Protein AF-A0A843D7B3-F1 (afdb_monomer)

pLDDT: mean 88.88, std 12.73, range [39.59, 97.06]

Radius of gyration: 13.31 Å; Cα contacts (8 Å, |Δi|>4): 142; chains: 1; bounding box: 34×29×32 Å

Mean predicted aligned error: 4.91 Å

Nearest PDB structures (foldseek):
  6m62-assembly1_n  TM=3.046E-01  e=2.266E-01  Saccharomyces cerevisiae S288C
  6cb1-assembly1_n  TM=3.144E-01  e=4.361E-01  Saccharomyces cerevisiae BY4741
  7ohw-assembly1_n  TM=3.072E-01  e=4.361E-01  Saccharomyces cerevisiae S288C
  8esr-assembly1_n  TM=2.909E-01  e=9.569E-01  Schizosaccharomyces pombe
  8ev3-assembly1_n  TM=2.877E-01  e=1.243E+00  Schizosaccharomyces pombe

Sequence (98 aa):
MVKKETYYIDFDVDEVSSRICTLMSRWSVHMIKIRGQNWQVYNHSNEVVYEFHFFIDFKNIEGRIKLEDLKLNVIHHIESMRDDTTYIDELVIAELLY

Structure (mmCIF, N/CA/C/O backbone):
data_AF-A0A843D7B3-F1
#
_entry.id   AF-A0A843D7B3-F1
#
loop_
_atom_site.group_PDB
_atom_site.id
_atom_site.type_symbol
_atom_site.label_atom_id
_atom_site.label_alt_id
_atom_site.label_comp_id
_atom_site.label_asym_id
_atom_site.label_entity_id
_atom_site.label_seq_id
_atom_site.pdbx_PDB_ins_code
_atom_site.Cartn_x
_atom_site.Cartn_y
_atom_site.Cartn_z
_atom_site.occupancy
_atom_site.B_iso_or_equiv
_atom_site.auth_seq_id
_atom_site.auth_comp_id
_atom_site.auth_asym_id
_atom_site.auth_atom_id
_atom_site.pdbx_PDB_model_num
ATOM 1 N N . MET A 1 1 ? -16.673 -9.854 1.085 1.00 71.75 1 MET A N 1
ATOM 2 C CA . MET A 1 1 ? -16.149 -10.050 -0.286 1.00 71.75 1 MET A CA 1
ATOM 3 C C . MET A 1 1 ? -14.921 -9.174 -0.429 1.00 71.75 1 MET A C 1
ATOM 5 O O . MET A 1 1 ? -15.043 -7.975 -0.209 1.00 71.75 1 MET A O 1
ATOM 9 N N . VAL A 1 2 ? -13.765 -9.768 -0.720 1.00 86.19 2 VAL A N 1
ATOM 10 C CA . VAL A 1 2 ? -12.504 -9.032 -0.889 1.00 86.19 2 VAL A CA 1
ATOM 11 C C . VAL A 1 2 ? -12.542 -8.289 -2.220 1.00 86.19 2 VAL A C 1
ATOM 13 O O . VAL A 1 2 ? -12.887 -8.889 -3.239 1.00 86.19 2 VAL A O 1
ATOM 16 N N . LYS A 1 3 ? -12.220 -6.995 -2.221 1.00 92.38 3 LYS A N 1
ATOM 17 C CA . LYS A 1 3 ? -12.072 -6.224 -3.462 1.00 92.38 3 LYS A CA 1
ATOM 18 C C . LYS A 1 3 ? -10.629 -6.300 -3.943 1.00 92.38 3 LYS A C 1
ATOM 20 O O . LYS A 1 3 ? -9.716 -6.219 -3.132 1.00 92.38 3 LYS A O 1
ATOM 25 N N . LYS A 1 4 ? -10.435 -6.458 -5.249 1.00 94.75 4 LYS A N 1
ATOM 26 C CA . LYS A 1 4 ? -9.108 -6.601 -5.850 1.00 94.75 4 LYS A CA 1
ATOM 27 C C . LYS A 1 4 ? -8.915 -5.545 -6.921 1.00 94.75 4 LYS A C 1
ATOM 29 O O . LYS A 1 4 ? -9.795 -5.370 -7.762 1.00 94.75 4 LYS A O 1
ATOM 34 N N . GLU A 1 5 ? -7.777 -4.872 -6.879 1.00 94.88 5 GLU A N 1
ATOM 35 C CA . GLU A 1 5 ? -7.342 -3.911 -7.888 1.00 94.88 5 GLU A CA 1
ATOM 36 C C . GLU A 1 5 ? -5.982 -4.371 -8.438 1.00 94.88 5 GLU A C 1
ATOM 38 O O . GLU A 1 5 ? -5.171 -4.984 -7.737 1.00 94.88 5 GLU A O 1
ATOM 43 N N . THR A 1 6 ? -5.763 -4.175 -9.735 1.00 94.94 6 THR A N 1
ATOM 44 C CA . THR A 1 6 ? -4.566 -4.651 -10.435 1.00 94.94 6 THR A CA 1
ATOM 45 C C . THR A 1 6 ? -3.995 -3.529 -11.277 1.00 94.94 6 THR A C 1
ATOM 47 O O . THR A 1 6 ? -4.718 -2.924 -12.064 1.00 94.94 6 THR A O 1
ATOM 50 N N . TYR A 1 7 ? -2.699 -3.290 -11.115 1.00 93.56 7 TYR A N 1
ATOM 51 C CA . TYR A 1 7 ? -1.953 -2.237 -11.783 1.00 93.56 7 TYR A CA 1
ATOM 52 C C . TYR A 1 7 ? -0.805 -2.835 -12.588 1.00 93.56 7 TYR A C 1
ATOM 54 O O . TYR A 1 7 ? -0.149 -3.783 -12.150 1.00 93.56 7 TYR A O 1
ATOM 62 N N . TYR A 1 8 ? -0.564 -2.267 -13.762 1.00 91.06 8 TYR A N 1
ATOM 63 C CA . TYR A 1 8 ? 0.558 -2.602 -14.634 1.00 91.06 8 TYR A CA 1
ATOM 64 C C . TYR A 1 8 ? 1.593 -1.480 -14.583 1.00 91.06 8 TYR A C 1
ATOM 66 O O . TYR A 1 8 ? 1.373 -0.460 -13.942 1.00 91.06 8 TYR A O 1
ATOM 74 N N . ILE A 1 9 ? 2.742 -1.675 -15.224 1.00 87.19 9 ILE A N 1
ATOM 75 C CA . ILE A 1 9 ? 3.926 -0.805 -15.115 1.00 87.19 9 ILE A CA 1
ATOM 76 C C . ILE A 1 9 ? 3.705 0.689 -15.433 1.00 87.19 9 ILE A C 1
ATOM 78 O O . ILE A 1 9 ? 4.489 1.548 -15.021 1.00 87.19 9 ILE A O 1
ATOM 82 N N . ASP A 1 10 ? 2.649 1.003 -16.169 1.00 88.31 10 ASP A N 1
ATOM 83 C CA . ASP A 1 10 ? 2.250 2.341 -16.587 1.00 88.31 10 ASP A CA 1
ATOM 84 C C . ASP A 1 10 ? 1.347 3.062 -15.575 1.00 88.31 10 ASP A C 1
ATOM 86 O O . ASP A 1 10 ? 0.896 4.167 -15.863 1.00 88.31 10 ASP A O 1
ATOM 90 N N . PHE A 1 11 ? 1.118 2.486 -14.388 1.00 92.00 11 PHE A N 1
ATOM 91 C CA . PHE A 1 11 ? 0.326 3.140 -13.350 1.00 92.00 11 PHE A CA 1
ATOM 92 C C . PHE A 1 11 ? 0.901 4.507 -12.951 1.00 92.00 11 PHE A C 1
ATOM 94 O O . PHE A 1 11 ? 2.121 4.711 -12.895 1.00 92.00 11 PHE A O 1
ATOM 101 N N . ASP A 1 12 ? -0.010 5.431 -12.657 1.00 95.31 12 ASP A N 1
ATOM 102 C CA . ASP A 1 12 ? 0.306 6.747 -12.122 1.00 95.31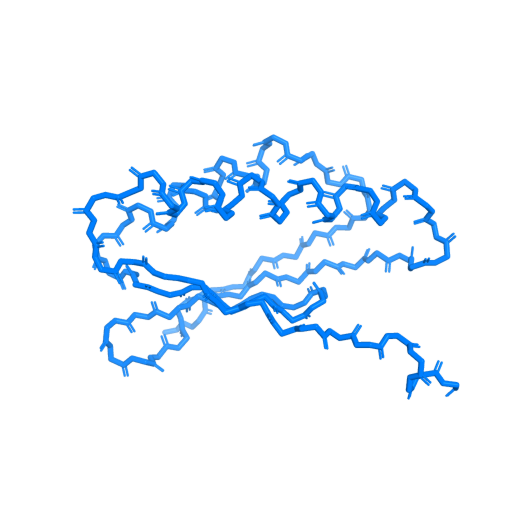 12 ASP A CA 1
ATOM 103 C C . ASP A 1 12 ? 0.479 6.654 -10.601 1.00 95.31 12 ASP A C 1
ATOM 105 O O . ASP A 1 12 ? -0.413 6.195 -9.879 1.00 95.31 12 ASP A O 1
ATOM 109 N N . VAL A 1 13 ? 1.658 7.037 -10.110 1.00 95.88 13 VAL A N 1
ATOM 110 C CA . VAL A 1 13 ? 2.002 6.893 -8.691 1.00 95.88 13 VAL A CA 1
ATOM 111 C C . VAL A 1 13 ? 1.121 7.780 -7.818 1.00 95.88 13 VAL A C 1
ATOM 113 O O . VAL A 1 13 ? 0.691 7.326 -6.758 1.00 95.88 13 VAL A O 1
ATOM 116 N N . ASP A 1 14 ? 0.806 8.999 -8.249 1.00 96.44 14 ASP A N 1
ATOM 117 C CA . ASP A 1 14 ? 0.023 9.954 -7.466 1.00 96.44 14 ASP A CA 1
ATOM 118 C C . ASP A 1 14 ? -1.446 9.526 -7.384 1.00 96.44 14 ASP A C 1
ATOM 120 O O . ASP A 1 14 ? -2.048 9.548 -6.303 1.00 96.44 14 ASP A O 1
ATOM 124 N N . GLU A 1 15 ? -2.016 9.066 -8.501 1.00 96.69 15 GLU A N 1
ATOM 125 C CA . GLU A 1 15 ? -3.384 8.547 -8.554 1.00 96.69 15 GLU A CA 1
ATOM 126 C C . GLU A 1 15 ? -3.544 7.335 -7.629 1.00 96.69 15 GLU A C 1
ATOM 128 O O . GLU A 1 15 ? -4.447 7.296 -6.781 1.00 96.69 15 GLU A O 1
ATOM 133 N N . VAL A 1 16 ? -2.642 6.356 -7.751 1.00 96.69 16 VAL A N 1
ATOM 134 C CA . VAL A 1 16 ? -2.697 5.133 -6.944 1.00 96.69 16 VAL A CA 1
ATOM 135 C C . VAL A 1 16 ? -2.392 5.432 -5.475 1.00 96.69 16 VAL A C 1
ATOM 137 O O . VAL A 1 16 ? -3.076 4.897 -4.598 1.00 96.69 16 VAL A O 1
ATOM 140 N N . SER A 1 17 ? -1.456 6.341 -5.180 1.00 96.94 17 SER A N 1
ATOM 141 C CA . SER A 1 17 ? -1.190 6.807 -3.810 1.00 96.94 17 SER A CA 1
ATOM 142 C C . SER A 1 17 ? -2.452 7.402 -3.196 1.00 96.94 17 SER A C 1
ATOM 144 O O . SER A 1 17 ? -2.910 6.946 -2.151 1.00 96.94 17 SER A O 1
ATOM 146 N N . SER A 1 18 ? -3.079 8.368 -3.875 1.00 96.19 18 SER A N 1
ATOM 147 C CA . SER A 1 18 ? -4.302 9.024 -3.403 1.00 96.19 18 SER A CA 1
ATOM 148 C C . SER A 1 18 ? -5.430 8.022 -3.149 1.00 96.19 18 SER A C 1
ATOM 150 O O . SER A 1 18 ? -6.132 8.086 -2.129 1.00 96.19 18 SER A O 1
ATOM 152 N N . ARG A 1 19 ? -5.569 7.041 -4.047 1.00 95.62 19 ARG A N 1
ATOM 153 C CA . ARG A 1 19 ? -6.548 5.961 -3.934 1.00 95.62 19 ARG A CA 1
ATOM 154 C C . ARG A 1 19 ? -6.323 5.108 -2.686 1.00 95.62 19 ARG A C 1
ATOM 156 O O . ARG A 1 19 ? -7.280 4.887 -1.936 1.00 95.62 19 ARG A O 1
ATOM 163 N N . ILE A 1 20 ? -5.093 4.645 -2.457 1.00 95.31 20 ILE A N 1
ATOM 164 C CA . ILE A 1 20 ? -4.739 3.823 -1.292 1.00 95.31 20 ILE A CA 1
ATOM 165 C C . ILE A 1 20 ? -4.874 4.645 -0.008 1.00 95.31 20 ILE A C 1
ATOM 167 O O . ILE A 1 20 ? -5.526 4.191 0.927 1.00 95.31 20 ILE A O 1
ATOM 171 N N . CYS A 1 21 ? -4.366 5.876 0.033 1.00 95.00 21 CYS A N 1
ATOM 172 C CA . CYS A 1 21 ? -4.462 6.750 1.205 1.00 95.00 21 CYS A CA 1
ATOM 173 C C . CYS A 1 21 ? -5.920 7.035 1.595 1.00 95.00 21 CYS A C 1
ATOM 175 O O . CYS A 1 21 ? -6.291 6.909 2.761 1.00 95.00 21 CYS A O 1
ATOM 177 N N . THR A 1 22 ? -6.789 7.307 0.615 1.00 94.75 22 THR A N 1
ATOM 178 C CA . THR A 1 22 ? -8.235 7.475 0.848 1.00 94.75 22 THR A CA 1
ATOM 179 C C . THR A 1 22 ? -8.874 6.208 1.416 1.00 94.75 22 THR A C 1
ATOM 181 O O . THR A 1 22 ? -9.806 6.285 2.219 1.00 94.75 22 THR A O 1
ATOM 184 N N . LEU A 1 23 ? -8.414 5.029 0.985 1.00 93.75 23 LEU A N 1
ATOM 185 C CA . LEU A 1 23 ? -8.874 3.756 1.530 1.00 93.75 23 LEU A CA 1
ATOM 186 C C . LEU A 1 23 ? -8.392 3.558 2.974 1.00 93.75 23 LEU A C 1
ATOM 188 O O . LEU A 1 23 ? -9.202 3.157 3.807 1.00 93.75 23 LEU A O 1
ATOM 192 N N . MET A 1 24 ? -7.121 3.852 3.254 1.00 92.50 24 MET A N 1
ATOM 193 C CA . MET A 1 24 ? -6.510 3.727 4.582 1.00 92.50 24 MET A CA 1
ATOM 194 C C . MET A 1 24 ? -7.132 4.685 5.597 1.00 92.50 24 MET A C 1
ATOM 196 O O . MET A 1 24 ? -7.332 4.307 6.739 1.00 92.50 24 MET A O 1
ATOM 200 N N . SER A 1 25 ? -7.550 5.881 5.178 1.00 91.31 25 SER A N 1
ATOM 201 C CA . SER A 1 25 ? -8.255 6.837 6.044 1.00 91.31 25 SER A CA 1
ATOM 202 C C . SER A 1 25 ? -9.690 6.430 6.409 1.00 91.31 25 SER A C 1
ATOM 204 O O . SER A 1 25 ? -10.398 7.187 7.075 1.00 91.31 25 SER A O 1
ATOM 206 N N . ARG A 1 26 ? -10.177 5.266 5.962 1.00 89.62 26 ARG A N 1
ATOM 207 C CA . ARG A 1 26 ? -11.489 4.756 6.376 1.00 89.62 26 ARG A CA 1
ATOM 208 C C . ARG A 1 26 ? -11.362 4.016 7.698 1.00 89.62 26 ARG A C 1
ATOM 210 O O . ARG A 1 26 ? -10.658 3.022 7.763 1.00 89.62 26 ARG A O 1
ATOM 217 N N . TRP A 1 27 ? -12.210 4.370 8.663 1.00 78.06 27 TRP A N 1
ATOM 218 C CA . TRP A 1 27 ? -12.303 3.722 9.983 1.00 78.06 27 TRP A CA 1
ATOM 219 C C . TRP A 1 27 ? -12.437 2.186 9.962 1.00 78.06 27 TRP A C 1
ATOM 221 O O . TRP A 1 27 ? -12.164 1.509 10.940 1.00 78.06 27 TRP A O 1
ATOM 231 N N . SER A 1 28 ? -12.904 1.592 8.861 1.00 85.94 28 SER A N 1
ATOM 232 C CA . SER A 1 28 ? -12.993 0.133 8.730 1.00 85.94 28 SER A CA 1
ATOM 233 C C . SER A 1 28 ? -11.649 -0.556 8.461 1.00 85.94 28 SER A C 1
ATOM 235 O O . SER A 1 28 ? -11.630 -1.777 8.329 1.00 85.94 28 SER A O 1
ATOM 237 N N . VAL A 1 29 ? -10.567 0.197 8.282 1.00 90.44 29 VAL A N 1
ATOM 238 C CA . VAL A 1 29 ? -9.226 -0.275 7.932 1.00 90.44 29 VAL A CA 1
ATOM 239 C C . VAL A 1 29 ? -8.272 0.133 9.046 1.00 90.44 29 VAL A C 1
ATOM 241 O O . VAL A 1 29 ? -8.322 1.274 9.478 1.00 90.44 29 VAL A O 1
ATOM 244 N N . HIS A 1 30 ? -7.390 -0.775 9.470 1.00 93.94 30 HIS A N 1
ATOM 245 C CA . HIS A 1 30 ? -6.320 -0.433 10.424 1.00 93.94 30 HIS A CA 1
ATOM 246 C C . HIS A 1 30 ? -4.933 -0.853 9.962 1.00 93.94 30 HIS A C 1
ATOM 248 O O . HIS A 1 30 ? -3.949 -0.442 10.553 1.00 93.94 30 HIS A O 1
ATOM 254 N N . MET A 1 31 ? -4.806 -1.692 8.934 1.00 95.75 31 MET A N 1
ATOM 255 C CA . MET A 1 31 ? -3.487 -2.191 8.563 1.00 95.75 31 MET A CA 1
ATOM 256 C C . MET A 1 31 ? -3.367 -2.439 7.075 1.00 95.75 31 MET A C 1
ATOM 258 O O . MET A 1 31 ? -4.255 -3.030 6.460 1.00 95.75 31 MET A O 1
ATOM 262 N N . ILE A 1 32 ? -2.224 -2.054 6.515 1.00 96.50 32 ILE A N 1
ATOM 263 C CA . ILE A 1 32 ? -1.781 -2.517 5.203 1.00 96.50 32 ILE A CA 1
ATOM 264 C C . ILE A 1 32 ? -0.517 -3.357 5.338 1.00 96.50 32 ILE A C 1
ATOM 266 O O . ILE A 1 32 ? 0.416 -3.028 6.063 1.00 96.50 32 ILE A O 1
ATOM 270 N N . LYS A 1 33 ? -0.489 -4.474 4.627 1.00 96.12 33 LYS A N 1
ATOM 271 C CA . LYS A 1 33 ? 0.643 -5.383 4.556 1.00 96.12 33 LYS A CA 1
ATOM 272 C C . LYS A 1 33 ? 1.211 -5.331 3.149 1.00 96.12 33 LYS A C 1
ATOM 274 O O . LYS A 1 33 ? 0.533 -5.714 2.198 1.00 96.12 33 LYS A O 1
ATOM 279 N N . ILE A 1 34 ? 2.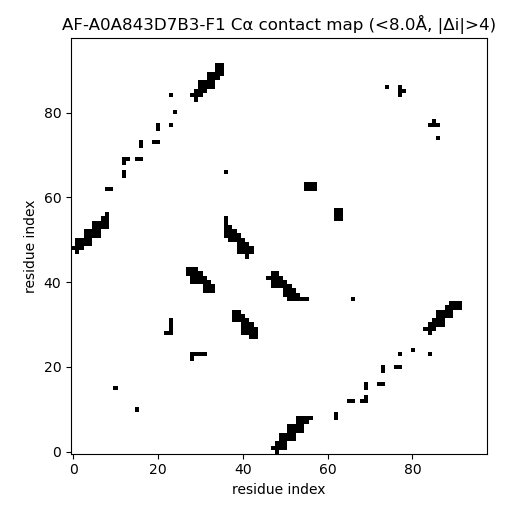438 -4.853 3.031 1.00 94.62 34 ILE A N 1
ATOM 280 C CA . ILE A 1 34 ? 3.151 -4.645 1.776 1.00 94.62 34 ILE A CA 1
ATOM 281 C C . ILE A 1 34 ? 4.086 -5.840 1.568 1.00 94.62 34 ILE A C 1
ATOM 283 O O . ILE A 1 34 ? 5.005 -6.054 2.354 1.00 94.62 34 ILE A O 1
ATOM 287 N N . ARG A 1 35 ? 3.818 -6.662 0.543 1.00 91.06 35 ARG A N 1
ATOM 288 C CA . ARG A 1 35 ? 4.617 -7.853 0.193 1.00 91.06 35 ARG A CA 1
ATOM 289 C C . ARG A 1 35 ? 5.091 -7.766 -1.248 1.00 91.06 35 ARG A C 1
ATOM 291 O O . ARG A 1 35 ? 4.486 -8.354 -2.151 1.00 91.06 35 ARG A O 1
ATOM 298 N N . GLY A 1 36 ? 6.160 -7.008 -1.482 1.00 88.56 36 GLY A N 1
ATOM 299 C CA . GLY A 1 36 ? 6.657 -6.746 -2.833 1.00 88.56 36 GLY A CA 1
ATOM 300 C C . GLY A 1 36 ? 5.551 -6.158 -3.714 1.00 88.56 36 GLY A C 1
ATOM 301 O O . GLY A 1 36 ? 5.126 -5.028 -3.507 1.00 88.56 36 GLY A O 1
ATOM 302 N N . GLN A 1 37 ? 5.052 -6.946 -4.666 1.00 91.62 37 GLN A N 1
ATOM 303 C CA . GLN A 1 37 ? 3.990 -6.570 -5.608 1.00 91.62 37 GLN A CA 1
ATOM 304 C C . GLN A 1 37 ? 2.559 -6.857 -5.136 1.00 91.62 37 GLN A C 1
ATOM 306 O O . GLN A 1 37 ? 1.611 -6.529 -5.843 1.00 91.62 37 GLN A O 1
ATOM 311 N N . ASN A 1 38 ? 2.377 -7.502 -3.984 1.00 93.75 38 ASN A N 1
ATOM 312 C CA . ASN A 1 38 ? 1.061 -7.895 -3.481 1.00 93.75 38 ASN A CA 1
ATOM 313 C C . ASN A 1 38 ? 0.797 -7.197 -2.155 1.00 93.75 38 ASN A C 1
ATOM 315 O O . ASN A 1 38 ? 1.480 -7.465 -1.167 1.00 93.75 38 ASN A O 1
ATOM 319 N N . TRP A 1 39 ? -0.147 -6.265 -2.125 1.00 95.81 39 TRP A N 1
ATOM 320 C CA . TRP A 1 39 ? -0.460 -5.506 -0.919 1.00 95.81 39 TRP A CA 1
ATOM 321 C C . TRP A 1 39 ? -1.859 -5.865 -0.443 1.00 95.81 39 TRP A C 1
ATOM 323 O O . TRP A 1 39 ? -2.786 -5.976 -1.242 1.00 95.81 39 TRP A O 1
ATOM 333 N N . GLN A 1 40 ? -2.013 -6.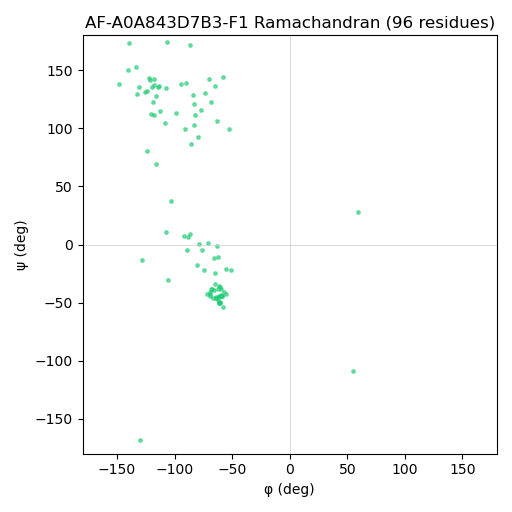068 0.860 1.00 97.06 40 GLN A N 1
ATOM 334 C CA . GLN A 1 40 ? -3.262 -6.526 1.463 1.00 97.06 40 GLN A CA 1
ATOM 335 C C . GLN A 1 40 ? -3.683 -5.563 2.566 1.00 97.06 40 GLN A C 1
ATOM 337 O O . GLN A 1 40 ? -2.881 -5.216 3.427 1.00 97.06 40 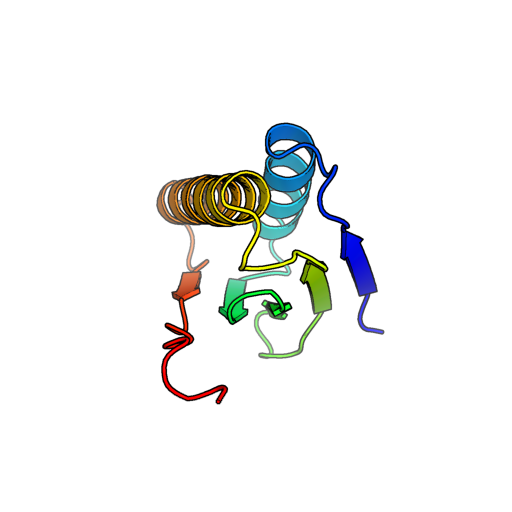GLN A O 1
ATOM 342 N N . VAL A 1 41 ? -4.944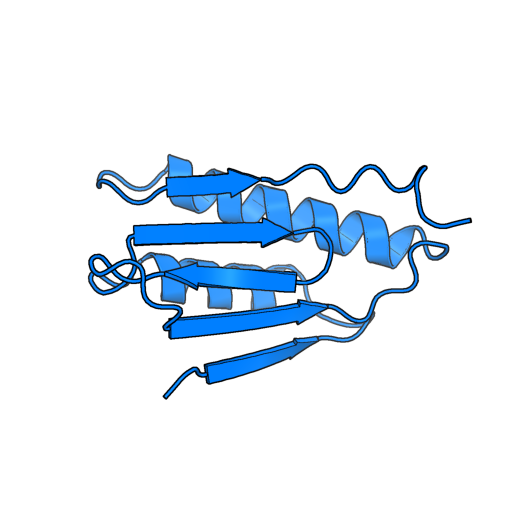 -5.148 2.549 1.00 96.44 41 VAL A N 1
ATOM 343 C CA . VAL A 1 41 ? -5.523 -4.224 3.528 1.00 96.44 41 VAL A CA 1
ATOM 344 C C . VAL A 1 41 ? -6.459 -4.986 4.452 1.00 96.44 41 VAL A C 1
ATOM 346 O O . VAL A 1 41 ? -7.299 -5.757 3.983 1.00 96.44 41 VAL A O 1
ATOM 349 N N . TYR A 1 42 ? -6.342 -4.732 5.751 1.00 96.00 42 TYR A N 1
ATOM 350 C CA . TYR A 1 42 ? -7.034 -5.446 6.813 1.00 96.00 42 TYR A CA 1
ATOM 351 C C . TYR A 1 42 ? -7.958 -4.528 7.615 1.00 96.00 42 TYR A C 1
ATOM 353 O O . TYR A 1 42 ? -7.631 -3.372 7.900 1.00 96.00 42 TYR A O 1
ATOM 361 N N . ASN A 1 43 ? -9.111 -5.074 8.001 1.00 94.38 43 ASN A N 1
ATOM 362 C CA . ASN A 1 43 ? -10.013 -4.465 8.978 1.00 94.38 43 ASN A CA 1
ATOM 363 C C . ASN A 1 43 ? -9.632 -4.841 10.417 1.00 94.38 43 ASN A C 1
ATOM 365 O O . ASN A 1 43 ? -8.773 -5.698 10.634 1.00 94.38 43 ASN A O 1
ATOM 369 N N . HIS A 1 44 ? -10.273 -4.218 11.416 1.00 92.38 44 HIS A N 1
ATOM 370 C CA . HIS A 1 44 ? -9.978 -4.452 12.845 1.00 92.38 44 HIS A CA 1
ATOM 371 C C . HIS A 1 44 ? -10.249 -5.895 13.312 1.00 92.38 44 HIS A C 1
ATOM 373 O O . HIS A 1 44 ? -9.842 -6.281 14.403 1.00 92.38 44 HIS A O 1
ATOM 379 N N . SER A 1 45 ? -10.908 -6.713 12.487 1.00 94.31 45 SER A N 1
ATOM 380 C CA . SER A 1 45 ? -11.105 -8.150 12.707 1.00 94.31 45 SER A CA 1
ATOM 381 C C . SER A 1 45 ? -10.005 -9.012 12.067 1.00 94.31 45 SER A C 1
ATOM 383 O O . SER A 1 45 ? -10.112 -10.235 12.075 1.00 94.31 45 SER A O 1
ATOM 385 N N . ASN A 1 46 ? -8.943 -8.394 11.535 1.00 92.44 46 ASN A N 1
ATOM 386 C CA . ASN A 1 46 ? -7.848 -9.028 10.792 1.00 92.44 46 ASN A CA 1
ATOM 387 C C . ASN A 1 46 ? -8.297 -9.783 9.532 1.00 92.44 46 ASN A C 1
ATOM 389 O O . ASN A 1 46 ? -7.626 -10.708 9.070 1.00 92.44 46 ASN A O 1
ATOM 393 N N . GLU A 1 47 ? -9.402 -9.356 8.929 1.00 95.00 47 GLU A N 1
ATOM 394 C CA . GLU A 1 47 ? -9.871 -9.877 7.652 1.00 95.00 47 GLU A CA 1
ATOM 395 C C . GLU A 1 47 ? -9.358 -9.001 6.511 1.00 95.00 47 GLU A C 1
ATOM 397 O O . GLU A 1 47 ? -9.390 -7.770 6.590 1.00 95.00 47 GLU A O 1
ATOM 402 N N . VAL A 1 48 ? -8.925 -9.635 5.419 1.00 95.44 48 VAL A N 1
ATOM 403 C CA . VAL A 1 48 ? -8.546 -8.914 4.200 1.00 95.44 48 VAL A CA 1
ATOM 404 C C . VAL A 1 48 ? -9.798 -8.296 3.585 1.00 95.44 48 VAL A C 1
ATOM 406 O O . VAL A 1 48 ? -10.751 -8.997 3.243 1.00 95.44 48 VAL A O 1
ATOM 409 N N . VAL A 1 49 ? -9.791 -6.979 3.415 1.00 95.06 49 VAL A N 1
ATOM 410 C CA . VAL A 1 49 ? -10.890 -6.226 2.797 1.00 95.06 49 VAL A CA 1
ATOM 411 C C . VAL A 1 49 ? -10.550 -5.760 1.383 1.00 95.06 49 VAL A C 1
ATOM 413 O O . VAL A 1 49 ? -11.450 -5.700 0.538 1.00 95.06 49 VAL A O 1
ATOM 416 N N . TYR A 1 50 ? -9.269 -5.490 1.106 1.00 96.06 50 TYR A N 1
ATOM 417 C CA . TYR A 1 50 ? -8.769 -5.108 -0.218 1.00 96.06 50 TYR A CA 1
ATOM 418 C C . TYR A 1 50 ? -7.418 -5.755 -0.525 1.00 96.06 50 TYR A C 1
ATOM 420 O O . TYR A 1 50 ? -6.609 -5.973 0.376 1.00 96.06 50 TYR A O 1
ATOM 428 N N . GLU A 1 51 ? -7.173 -6.004 -1.808 1.00 96.50 51 GLU A N 1
ATOM 429 C CA . GLU A 1 51 ? -5.886 -6.446 -2.340 1.00 96.50 51 GLU A CA 1
ATOM 430 C C . GLU A 1 51 ? -5.479 -5.586 -3.539 1.00 96.50 51 GLU A C 1
ATOM 432 O O . GLU A 1 51 ? -6.295 -5.322 -4.426 1.00 96.50 51 GLU A O 1
ATOM 437 N N . PHE A 1 52 ? -4.210 -5.188 -3.571 1.00 96.12 52 PHE A N 1
ATOM 438 C CA . PHE A 1 52 ? -3.578 -4.500 -4.691 1.00 96.12 52 PHE A CA 1
ATOM 439 C C . PHE A 1 52 ? -2.475 -5.386 -5.264 1.00 96.12 52 PHE A C 1
ATOM 441 O O . PHE A 1 52 ? -1.609 -5.863 -4.529 1.00 96.12 52 PHE A O 1
ATOM 448 N N . HI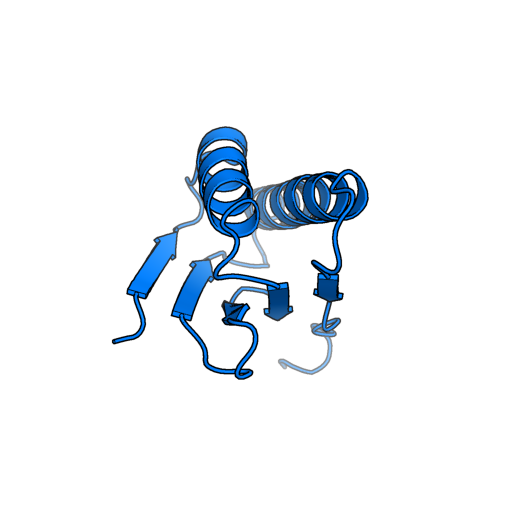S A 1 53 ? -2.514 -5.604 -6.575 1.00 95.38 53 HIS A N 1
ATOM 449 C CA . HIS A 1 53 ? -1.534 -6.415 -7.292 1.00 95.38 53 HIS A CA 1
ATOM 450 C C . HIS A 1 53 ? -0.815 -5.564 -8.338 1.00 95.38 53 HIS A C 1
ATOM 452 O O . HIS A 1 53 ? -1.457 -5.008 -9.227 1.00 95.38 53 HIS A O 1
ATOM 458 N N . PHE A 1 54 ? 0.510 -5.487 -8.249 1.00 93.06 54 PHE A N 1
ATOM 459 C CA . PHE A 1 54 ? 1.355 -4.692 -9.137 1.00 93.06 54 PHE A CA 1
ATOM 460 C C . PHE A 1 54 ? 2.145 -5.604 -10.077 1.00 93.06 54 PHE A C 1
ATOM 462 O O . PHE A 1 54 ? 3.126 -6.218 -9.676 1.00 93.06 54 PHE A O 1
ATOM 469 N N . PHE A 1 55 ? 1.756 -5.687 -11.345 1.00 90.69 55 PHE A N 1
ATOM 470 C CA . PHE A 1 55 ? 2.481 -6.459 -12.354 1.00 90.69 55 PHE A CA 1
ATOM 471 C C . PHE A 1 55 ? 3.594 -5.609 -12.959 1.00 90.69 55 PHE A C 1
ATOM 473 O O . PHE A 1 55 ? 3.418 -4.937 -13.977 1.00 90.69 55 PHE A O 1
ATOM 480 N N . ILE A 1 56 ? 4.748 -5.633 -12.298 1.00 85.88 56 ILE A N 1
ATOM 481 C CA . ILE A 1 56 ? 5.934 -4.874 -12.690 1.00 85.88 56 ILE A CA 1
ATOM 482 C C . ILE A 1 56 ? 7.065 -5.856 -13.000 1.00 85.88 56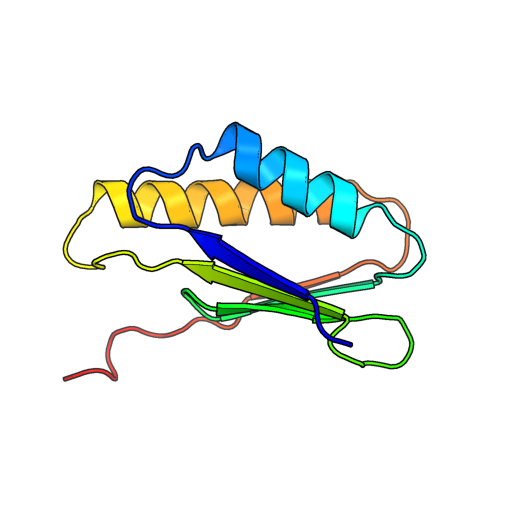 ILE A C 1
ATOM 484 O O . ILE A 1 56 ? 7.291 -6.822 -12.275 1.00 85.88 56 ILE A O 1
ATOM 488 N N . ASP A 1 57 ? 7.814 -5.621 -14.070 1.00 81.38 57 ASP A N 1
ATOM 489 C CA . ASP A 1 57 ? 9.073 -6.338 -14.258 1.00 81.38 57 ASP A CA 1
ATOM 490 C C . ASP A 1 57 ? 10.139 -5.715 -13.344 1.00 81.38 57 ASP A C 1
ATOM 492 O O . ASP A 1 57 ? 10.510 -4.558 -13.527 1.00 81.38 57 ASP A O 1
ATOM 496 N N . PHE A 1 58 ? 10.661 -6.464 -12.367 1.00 76.06 58 PHE A N 1
ATOM 497 C CA . PHE A 1 58 ? 11.743 -5.989 -11.491 1.00 76.06 58 PHE A CA 1
ATOM 498 C C . PHE A 1 58 ? 13.072 -5.752 -12.233 1.00 76.06 58 PHE A C 1
ATOM 500 O O . PHE A 1 58 ? 13.983 -5.126 -11.687 1.00 76.06 58 PHE A O 1
ATOM 507 N N . LYS A 1 59 ? 13.209 -6.205 -13.483 1.00 81.94 59 LYS A N 1
ATOM 508 C CA . LYS A 1 59 ? 14.321 -5.796 -14.352 1.00 81.94 59 LYS A CA 1
ATOM 509 C C . LYS A 1 59 ? 14.139 -4.372 -14.878 1.00 81.94 59 LYS A C 1
ATOM 511 O O . LYS A 1 59 ? 15.126 -3.730 -15.233 1.00 81.94 59 LYS A O 1
ATOM 516 N N . ASN A 1 60 ? 12.909 -3.859 -14.898 1.00 84.81 60 ASN A N 1
ATOM 517 C CA . ASN A 1 60 ? 12.624 -2.477 -15.244 1.00 84.81 60 ASN A CA 1
ATOM 518 C C . ASN A 1 60 ? 12.833 -1.570 -14.018 1.00 84.81 60 ASN A C 1
ATOM 520 O O . ASN A 1 60 ? 12.084 -1.604 -13.040 1.00 84.81 60 ASN A O 1
ATOM 524 N N . ILE A 1 61 ? 13.871 -0.736 -14.096 1.00 87.94 61 ILE A N 1
ATOM 525 C CA . ILE A 1 61 ? 14.243 0.215 -13.042 1.00 87.94 61 ILE A CA 1
ATOM 526 C C . ILE A 1 61 ? 13.131 1.244 -12.799 1.00 87.94 61 ILE A C 1
ATOM 528 O O . ILE A 1 61 ? 12.866 1.573 -11.648 1.00 87.94 61 ILE A O 1
ATOM 532 N N . GLU A 1 62 ? 12.453 1.716 -13.846 1.00 89.25 62 GLU A N 1
ATOM 533 C CA . GLU A 1 62 ? 11.364 2.690 -13.720 1.00 89.25 62 GLU A CA 1
ATOM 534 C C . GLU A 1 62 ? 10.216 2.115 -12.890 1.00 89.25 62 GLU A C 1
ATOM 536 O O . GLU A 1 62 ? 9.785 2.726 -11.916 1.00 89.25 62 GLU A O 1
ATOM 541 N N . GLY A 1 63 ? 9.774 0.898 -13.216 1.00 88.88 63 GLY A N 1
ATOM 542 C CA . GLY A 1 63 ? 8.709 0.230 -12.471 1.00 88.88 63 GLY A CA 1
ATOM 543 C C . GLY A 1 63 ? 9.071 0.004 -11.000 1.00 88.88 63 GLY A C 1
ATOM 544 O O . GLY A 1 63 ? 8.229 0.160 -10.118 1.00 88.88 63 GLY A O 1
ATOM 545 N N . ARG A 1 64 ? 10.342 -0.308 -10.716 1.00 89.06 64 ARG A N 1
ATOM 546 C CA . ARG A 1 64 ? 10.847 -0.427 -9.341 1.00 89.06 64 ARG A CA 1
ATOM 547 C C . ARG A 1 64 ? 10.799 0.885 -8.580 1.00 89.06 64 ARG A C 1
ATOM 549 O O . ARG A 1 64 ? 10.359 0.890 -7.437 1.00 89.06 64 ARG A O 1
ATOM 556 N N . ILE A 1 65 ? 11.250 1.967 -9.210 1.00 91.62 65 ILE A N 1
ATOM 557 C CA . ILE A 1 65 ? 11.223 3.300 -8.608 1.00 91.62 65 ILE A CA 1
ATOM 558 C C . ILE A 1 65 ? 9.777 3.701 -8.317 1.00 91.62 65 ILE A C 1
ATOM 560 O O . ILE A 1 65 ? 9.495 4.114 -7.201 1.00 91.62 65 ILE A O 1
ATOM 564 N N . LYS A 1 66 ? 8.849 3.487 -9.261 1.00 93.19 66 LYS A N 1
ATOM 565 C CA . LYS A 1 66 ? 7.421 3.779 -9.058 1.00 93.19 66 LYS A CA 1
ATOM 566 C C . LYS A 1 66 ? 6.819 3.018 -7.877 1.00 93.19 66 LYS A C 1
ATOM 568 O O . LYS A 1 66 ? 6.074 3.597 -7.095 1.00 93.19 66 LYS A O 1
ATOM 573 N N . LEU A 1 67 ? 7.120 1.723 -7.743 1.00 92.56 67 LEU A N 1
ATOM 574 C CA . LEU A 1 67 ? 6.589 0.918 -6.639 1.00 92.56 67 LEU A CA 1
ATOM 575 C C . LEU A 1 67 ? 7.162 1.350 -5.282 1.00 92.56 67 LEU A C 1
ATOM 577 O O . LEU A 1 67 ? 6.434 1.363 -4.292 1.00 92.56 67 LEU A O 1
ATOM 581 N N . GLU A 1 68 ? 8.446 1.709 -5.237 1.00 92.81 68 GLU A N 1
ATOM 582 C CA . GLU A 1 68 ? 9.082 2.203 -4.013 1.00 92.81 68 GLU A CA 1
ATOM 583 C C . GLU A 1 68 ? 8.550 3.589 -3.623 1.00 92.81 68 GLU A C 1
ATOM 585 O O . GLU A 1 68 ? 8.261 3.821 -2.452 1.00 92.81 68 GLU A O 1
ATOM 590 N N . ASP A 1 69 ? 8.342 4.479 -4.595 1.00 95.00 69 ASP A N 1
ATOM 591 C CA . ASP A 1 69 ? 7.766 5.809 -4.374 1.00 95.00 69 ASP A CA 1
ATOM 592 C C . ASP A 1 69 ? 6.318 5.719 -3.864 1.00 95.00 69 ASP A C 1
ATOM 594 O O . ASP A 1 69 ? 5.968 6.304 -2.838 1.00 95.00 69 ASP A O 1
ATOM 598 N N . LEU A 1 70 ? 5.502 4.858 -4.486 1.00 96.12 70 LEU A N 1
ATOM 599 C CA . LEU A 1 70 ? 4.157 4.538 -4.004 1.00 96.12 70 LEU A CA 1
ATOM 600 C C . LEU A 1 70 ? 4.181 4.031 -2.554 1.00 96.12 70 LEU A C 1
ATOM 602 O O . LEU A 1 70 ? 3.342 4.419 -1.739 1.00 96.12 70 LE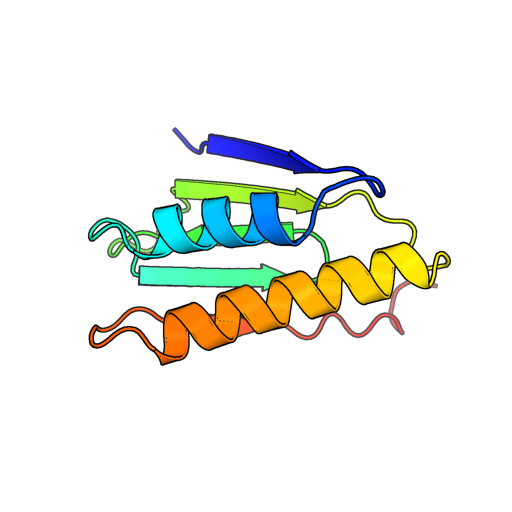U A O 1
ATOM 606 N N . LYS A 1 71 ? 5.140 3.160 -2.219 1.00 95.25 71 LYS A N 1
ATOM 607 C CA . LYS A 1 71 ? 5.283 2.609 -0.867 1.00 95.25 71 LYS A CA 1
ATOM 608 C C . LYS A 1 71 ? 5.588 3.710 0.146 1.00 95.25 71 LYS A C 1
ATOM 610 O O . LYS A 1 71 ? 4.932 3.764 1.185 1.00 95.25 71 LYS A O 1
ATOM 615 N N . LEU A 1 72 ? 6.533 4.597 -0.166 1.00 95.94 72 LEU A N 1
ATOM 616 C CA . LEU A 1 72 ? 6.889 5.727 0.694 1.00 95.94 72 LEU A CA 1
ATOM 617 C C . LEU A 1 72 ? 5.704 6.674 0.908 1.00 95.94 72 LEU A C 1
ATOM 619 O O . LEU A 1 72 ? 5.429 7.044 2.047 1.00 95.94 72 LEU A O 1
ATOM 623 N N . ASN A 1 73 ? 4.955 7.005 -0.148 1.00 97.06 73 ASN A N 1
ATOM 624 C CA . ASN A 1 73 ? 3.764 7.854 -0.044 1.00 97.06 73 ASN A CA 1
ATOM 625 C C . ASN A 1 73 ? 2.714 7.266 0.906 1.00 97.06 73 ASN A C 1
ATOM 627 O O . ASN A 1 73 ? 2.167 7.976 1.753 1.00 97.06 73 ASN A O 1
ATOM 631 N N . VAL A 1 74 ? 2.453 5.961 0.798 1.00 96.06 74 VAL A N 1
ATOM 632 C CA . VAL A 1 74 ? 1.480 5.272 1.656 1.00 96.06 74 VAL A CA 1
ATOM 633 C C . VAL A 1 74 ? 1.967 5.183 3.103 1.00 96.06 74 VAL A C 1
ATOM 635 O O . VAL A 1 74 ? 1.182 5.438 4.016 1.00 96.06 74 VAL A O 1
ATOM 638 N N . ILE A 1 75 ? 3.247 4.872 3.329 1.00 95.19 75 ILE A N 1
ATOM 639 C CA . ILE A 1 75 ? 3.840 4.828 4.674 1.00 95.19 75 ILE A CA 1
ATOM 640 C C . ILE A 1 75 ? 3.761 6.201 5.344 1.00 95.19 75 ILE A C 1
ATOM 642 O O . ILE A 1 75 ? 3.235 6.302 6.450 1.00 95.19 75 ILE A O 1
ATOM 646 N N . HIS A 1 76 ? 4.193 7.262 4.659 1.00 95.31 76 HIS A N 1
ATOM 647 C CA . HIS A 1 76 ? 4.129 8.620 5.200 1.00 95.31 76 HIS A CA 1
ATOM 648 C C . HIS A 1 76 ? 2.696 9.046 5.527 1.00 95.31 76 HIS A C 1
ATOM 650 O O . HIS A 1 76 ? 2.464 9.703 6.542 1.00 95.31 76 HIS A O 1
ATOM 656 N N . HIS A 1 77 ? 1.721 8.667 4.694 1.00 95.56 77 HIS A N 1
ATOM 657 C CA . HIS A 1 77 ? 0.314 8.935 4.983 1.00 95.56 77 HIS A CA 1
ATOM 658 C C . HIS A 1 77 ? -0.124 8.256 6.279 1.00 95.56 77 HIS A C 1
ATOM 660 O O . HIS A 1 77 ? -0.668 8.930 7.149 1.00 95.56 77 HIS A O 1
ATOM 666 N N . ILE A 1 78 ? 0.162 6.963 6.443 1.00 94.38 78 ILE A N 1
ATOM 667 C CA . ILE A 1 78 ? -0.182 6.211 7.659 1.00 94.38 78 ILE A CA 1
ATOM 668 C C . ILE A 1 78 ? 0.506 6.811 8.889 1.00 94.38 78 ILE A C 1
ATOM 670 O O . ILE A 1 78 ? -0.144 7.029 9.902 1.00 94.38 78 ILE A O 1
ATOM 674 N N . GLU A 1 79 ? 1.788 7.163 8.797 1.00 93.62 79 GLU A N 1
ATOM 675 C CA . GLU A 1 79 ? 2.526 7.803 9.896 1.00 93.62 79 GLU A CA 1
ATOM 676 C C . GLU A 1 79 ? 1.988 9.200 10.248 1.00 93.62 79 GLU A C 1
ATOM 678 O O . GLU A 1 79 ? 2.143 9.665 11.378 1.00 93.62 79 GLU A O 1
ATOM 683 N N . SER A 1 80 ? 1.332 9.877 9.301 1.00 94.12 80 SER A N 1
ATOM 684 C CA . SER A 1 80 ? 0.666 11.161 9.540 1.00 94.12 80 SER A CA 1
ATOM 685 C C . SER A 1 80 ? -0.713 11.023 10.199 1.00 94.12 80 SER A C 1
ATOM 687 O O . SER A 1 80 ? -1.239 12.003 10.746 1.00 94.12 80 SER A O 1
ATOM 689 N N . MET A 1 81 ? -1.309 9.826 10.155 1.00 91.88 81 MET A N 1
ATOM 690 C CA . MET A 1 81 ? -2.593 9.547 10.788 1.00 91.88 81 MET A CA 1
ATOM 691 C C . MET A 1 81 ? -2.432 9.547 12.312 1.00 91.88 81 MET A C 1
ATOM 693 O O . MET A 1 81 ? -1.419 9.136 12.868 1.00 91.88 81 MET A O 1
ATOM 697 N N . ARG A 1 82 ? -3.439 10.074 13.013 1.00 86.50 82 ARG A N 1
ATOM 698 C CA . ARG A 1 82 ? -3.449 10.185 14.484 1.00 86.50 82 ARG A CA 1
ATOM 699 C C . ARG A 1 82 ? -4.332 9.110 15.120 1.00 86.50 82 ARG A C 1
ATOM 701 O O . ARG A 1 82 ? -5.057 9.401 16.070 1.00 86.50 82 ARG A O 1
ATOM 708 N N . ASP A 1 83 ? -4.321 7.912 14.553 1.00 89.12 83 ASP A N 1
ATOM 709 C CA . ASP A 1 83 ? -5.089 6.752 15.010 1.00 89.12 83 ASP A CA 1
ATOM 710 C C . ASP A 1 83 ? -4.184 5.512 15.148 1.00 89.12 83 ASP A C 1
ATOM 712 O O . ASP A 1 83 ? -2.961 5.637 15.197 1.00 89.12 83 ASP A O 1
ATOM 716 N N . ASP A 1 84 ? -4.778 4.330 15.319 1.00 88.38 84 ASP A N 1
ATOM 717 C CA . ASP A 1 84 ? -4.080 3.051 15.476 1.00 88.38 84 ASP A CA 1
ATOM 718 C C . ASP A 1 84 ? -3.743 2.366 14.140 1.00 88.38 84 ASP A C 1
ATOM 720 O O . ASP A 1 84 ? -3.289 1.219 14.137 1.00 88.38 84 ASP A O 1
ATOM 724 N N . THR A 1 85 ? -3.930 3.056 13.010 1.00 94.19 85 THR A N 1
ATOM 725 C CA . THR A 1 85 ? -3.600 2.516 11.692 1.00 94.19 85 THR A CA 1
ATOM 726 C C . THR A 1 85 ? -2.099 2.283 11.565 1.00 94.19 85 THR A C 1
ATOM 728 O O . THR A 1 85 ? -1.275 3.113 11.944 1.00 94.19 85 THR A O 1
ATOM 731 N N . THR A 1 86 ? -1.716 1.145 10.997 1.00 95.19 86 THR A N 1
ATOM 732 C CA . THR A 1 86 ? -0.323 0.720 10.890 1.00 95.19 86 THR A CA 1
ATOM 733 C C . THR A 1 86 ? -0.007 0.084 9.537 1.00 95.19 86 THR A C 1
ATOM 735 O O . THR A 1 86 ? -0.880 -0.145 8.693 1.00 95.19 86 THR A O 1
ATOM 738 N N . TYR A 1 87 ? 1.270 -0.211 9.312 1.00 95.31 87 TYR A N 1
ATOM 739 C CA . TYR A 1 87 ? 1.739 -0.937 8.144 1.00 95.31 87 TYR A CA 1
ATOM 740 C C . TYR A 1 87 ? 2.716 -2.045 8.535 1.00 95.31 87 TYR A C 1
ATOM 742 O O . TYR A 1 87 ? 3.418 -1.969 9.540 1.00 95.31 87 TYR A O 1
ATOM 750 N N . ILE A 1 88 ? 2.770 -3.085 7.708 1.00 94.94 88 ILE A N 1
ATOM 751 C CA . ILE A 1 88 ? 3.805 -4.116 7.759 1.00 94.94 88 ILE A CA 1
ATOM 752 C C . ILE A 1 88 ? 4.506 -4.114 6.405 1.00 94.94 88 ILE A C 1
ATOM 754 O O . ILE A 1 88 ? 3.899 -4.511 5.410 1.00 94.94 88 ILE A O 1
ATOM 758 N N . ASP A 1 89 ? 5.772 -3.699 6.373 1.00 90.81 89 ASP A N 1
ATOM 759 C CA . ASP A 1 89 ? 6.644 -3.865 5.206 1.00 90.81 89 ASP A CA 1
ATOM 760 C C . ASP A 1 89 ? 7.384 -5.204 5.330 1.00 90.81 89 ASP A C 1
ATOM 762 O O . ASP A 1 89 ? 8.339 -5.347 6.098 1.00 90.81 89 ASP A O 1
ATOM 766 N N . GLU A 1 90 ? 6.895 -6.227 4.626 1.00 86.88 90 GLU A N 1
ATOM 767 C CA . GLU A 1 90 ? 7.629 -7.481 4.509 1.00 86.88 90 GLU A CA 1
ATOM 768 C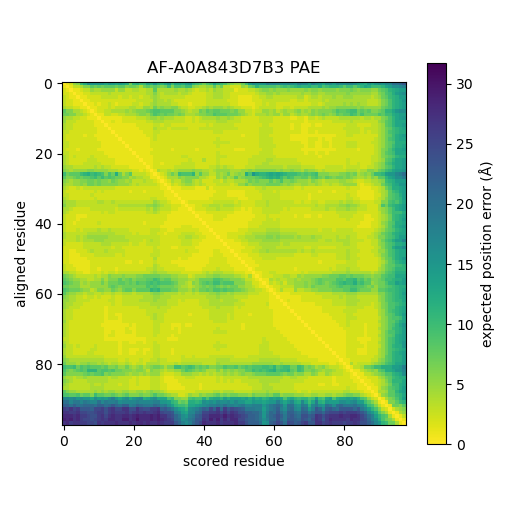 C . GLU A 1 90 ? 8.650 -7.337 3.385 1.00 86.88 90 GLU A C 1
ATOM 770 O O . GLU A 1 90 ? 8.322 -7.445 2.201 1.00 86.88 90 GLU A O 1
ATOM 775 N N . LEU A 1 91 ? 9.907 -7.134 3.784 1.00 67.38 91 LEU A N 1
ATOM 776 C CA . LEU A 1 91 ? 11.071 -7.188 2.907 1.00 67.38 91 LEU A CA 1
ATOM 777 C C . LEU A 1 91 ? 11.072 -8.512 2.131 1.00 67.38 91 LEU A C 1
ATOM 779 O O . LEU A 1 91 ? 11.487 -9.560 2.630 1.00 67.38 91 LEU A O 1
ATOM 783 N N . VAL A 1 92 ? 10.618 -8.464 0.881 1.00 62.09 92 VAL A N 1
ATOM 784 C CA . VAL A 1 92 ? 10.805 -9.562 -0.063 1.00 62.09 92 VAL A CA 1
ATOM 785 C C . VAL A 1 92 ? 12.231 -9.438 -0.582 1.00 62.09 92 VAL A C 1
ATOM 787 O O . VAL A 1 92 ? 12.504 -8.697 -1.525 1.00 62.09 92 VAL A O 1
ATOM 790 N N . ILE A 1 93 ? 13.164 -10.127 0.077 1.00 54.25 93 ILE A N 1
ATOM 791 C CA . ILE A 1 93 ? 14.545 -10.233 -0.395 1.00 54.25 93 ILE A CA 1
ATOM 792 C C . ILE A 1 93 ? 14.502 -10.969 -1.739 1.00 54.25 93 ILE A C 1
ATOM 794 O O . ILE A 1 93 ? 14.279 -12.177 -1.802 1.00 54.25 93 ILE A O 1
ATOM 798 N N . ALA A 1 94 ? 14.708 -10.224 -2.823 1.00 50.78 94 ALA A N 1
ATOM 799 C CA . ALA A 1 94 ? 14.714 -10.728 -4.194 1.00 50.78 94 ALA A CA 1
ATOM 800 C C . ALA A 1 94 ? 15.840 -11.751 -4.484 1.00 50.78 94 ALA A C 1
ATOM 802 O O . ALA A 1 94 ? 15.905 -12.284 -5.585 1.00 50.78 94 ALA A O 1
ATOM 803 N N . GLU A 1 95 ? 16.703 -12.069 -3.512 1.00 43.91 95 GLU A N 1
ATOM 804 C CA . GLU A 1 95 ? 17.777 -13.068 -3.643 1.00 43.91 95 GLU A CA 1
ATOM 805 C C . GLU A 1 95 ? 17.309 -14.533 -3.523 1.00 43.91 95 GLU A C 1
ATOM 807 O O . GLU A 1 95 ? 18.128 -15.440 -3.648 1.00 43.91 95 GLU A O 1
ATOM 812 N N . LEU A 1 96 ? 16.013 -14.803 -3.320 1.00 42.59 96 LEU A N 1
ATOM 813 C CA . LEU A 1 96 ? 15.469 -16.175 -3.276 1.00 42.59 96 LEU A CA 1
ATOM 814 C C . LEU A 1 96 ? 14.641 -16.580 -4.503 1.00 42.59 96 LEU A C 1
ATOM 816 O O . LEU A 1 96 ? 14.014 -17.637 -4.493 1.00 42.59 96 LEU A O 1
ATOM 820 N N . LEU A 1 97 ? 14.656 -15.783 -5.571 1.00 40.31 97 LEU A N 1
ATOM 821 C CA . LEU A 1 97 ? 14.042 -16.144 -6.851 1.00 40.31 97 LEU A CA 1
ATOM 822 C C . LEU A 1 97 ? 15.131 -16.243 -7.926 1.00 40.31 97 LEU A C 1
ATOM 824 O O . LEU A 1 97 ? 15.234 -15.389 -8.806 1.00 40.31 97 LEU A O 1
ATOM 828 N N . TYR A 1 98 ? 15.968 -17.276 -7.791 1.00 39.59 98 TYR A N 1
ATOM 829 C CA . TYR A 1 98 ? 16.651 -17.889 -8.935 1.00 39.59 98 TYR A CA 1
ATOM 830 C C . TYR A 1 98 ? 15.639 -18.660 -9.784 1.00 39.59 98 TYR A C 1
ATOM 832 O O . TYR A 1 98 ? 14.769 -19.332 -9.183 1.00 39.59 98 TYR A O 1
#

Foldseek 3Di:
DAAEDEEELPDDLVVVLVVLLVVLPDLQWAEWEADPQWIFTAGPVRDTRYIYGYHYDPVDPSSVVSVVSSVVSNQVSQVPDPDNHYYHYDPPPPVPPD

Secondary structure (DSSP, 8-state):
--EEEEEETT--HHHHHHHHHHHHTSTT--EEEEETTEEEEE-TTS-EEEEEEEE--TT-HHHHHHHHHHHHHHHHHHHH-SSS-EEEEE---GGG--

Solvent-accessible surface area (backbone atoms only — not comparable to full-atom values): 5587 Å² total; per-residue (Å²): 129,68,44,78,48,78,42,51,63,83,62,55,48,67,62,52,31,52,54,50,45,59,54,55,74,33,89,69,35,33,37,39,38,42,44,78,48,44,33,41,30,22,25,90,83,73,43,69,49,35,38,41,38,48,60,52,58,83,85,40,63,67,38,46,51,46,55,52,52,33,49,50,53,43,50,54,49,45,72,69,50,96,65,87,48,47,72,43,81,48,81,67,68,72,87,77,71,126